Protein AF-D5A7X6-F1 (afdb_monomer_lite)

Secondary structure (DSSP, 8-state):
--HHHHTS----TTS--HHHHHHHHHHHHHT-TTS-HHHHHHHHHHHHHHHHTT--SGGGHHHHHHHHHHHHHHHHHH-HHHHHHHHHHHHHHHHTTSS-HHHHHHHHHHHHHHHHT-

InterPro domains:
  IPR019135 Polycomb protein, VEFS-Box [PF09733] (1-104)

pLDDT: mean 90.83, std 10.9, range [54.03, 98.38]

Organism: Picea sitchensis (NCBI:txid3332)

Sequence (118 aa):
MALEQVLSDRDSEDEVDDDIADFEDRRMLDDFVDVTTHEKQLMHLWNSFVRKQRVLADGHIPWACEAFSKLHGRNLSQRKALLWCWRLFMVKLWNHNLLDAATMNRCNLILENCNNNQ

Foldseek 3Di:
DDPVVVPDPDDCPPPDDLVVVLVVLLVVLVPDPPADPLLSVLVSLLVSQCVVVVVPDLQCLLVSLLVSLLVCLLVLLVDVSNVVSSLVVQVVCVVVVSYDPVSSVSSVVSSVVSNVVD

Structure (mmCIF, N/CA/C/O backbone):
data_AF-D5A7X6-F1
#
_entry.id   AF-D5A7X6-F1
#
loop_
_atom_site.group_PDB
_atom_site.id
_atom_site.type_symbol
_atom_site.label_atom_id
_atom_site.label_alt_id
_atom_site.label_comp_id
_atom_site.label_asym_id
_atom_site.label_entity_id
_atom_site.label_seq_id
_atom_site.pdbx_PDB_ins_code
_atom_site.Cartn_x
_atom_site.Cartn_y
_atom_site.Cartn_z
_atom_site.occupancy
_atom_site.B_iso_or_equiv
_atom_site.auth_seq_id
_atom_site.auth_comp_id
_atom_site.auth_asym_id
_atom_site.auth_atom_id
_atom_site.pdbx_PDB_model_num
ATOM 1 N N . MET A 1 1 ? 0.911 38.012 -14.806 1.00 60.34 1 MET A N 1
ATOM 2 C CA . MET A 1 1 ? 2.023 37.050 -14.940 1.00 60.34 1 MET A CA 1
ATOM 3 C C . MET A 1 1 ? 3.324 37.827 -14.999 1.00 60.34 1 MET A C 1
ATOM 5 O O . MET A 1 1 ? 3.363 38.838 -15.693 1.00 60.34 1 MET A O 1
ATOM 9 N N . ALA A 1 2 ? 4.329 37.441 -14.212 1.00 77.12 2 ALA A N 1
ATOM 10 C CA . ALA A 1 2 ? 5.634 38.102 -14.233 1.00 77.12 2 ALA A CA 1
ATOM 11 C C . ALA A 1 2 ? 6.360 37.780 -15.551 1.00 77.12 2 ALA A C 1
ATOM 13 O O . ALA A 1 2 ? 6.259 36.658 -16.039 1.00 77.12 2 ALA A O 1
ATOM 14 N N . LEU A 1 3 ? 7.090 38.743 -16.126 1.00 69.12 3 LEU A N 1
ATOM 15 C CA . LEU A 1 3 ? 7.789 38.578 -17.411 1.00 69.12 3 LEU A CA 1
ATOM 16 C C . LEU A 1 3 ? 8.771 37.389 -17.400 1.00 69.12 3 LEU A C 1
ATOM 18 O O . LEU A 1 3 ? 8.924 36.714 -18.409 1.00 69.12 3 LEU A O 1
ATOM 22 N N . GLU A 1 4 ? 9.365 37.086 -16.244 1.00 64.81 4 GLU A N 1
ATOM 23 C CA . GLU A 1 4 ? 10.232 35.915 -16.051 1.00 64.81 4 GLU A CA 1
ATOM 24 C C . GLU A 1 4 ? 9.503 34.571 -16.190 1.00 64.81 4 GLU A C 1
ATOM 26 O O . GLU A 1 4 ? 10.095 33.621 -16.688 1.00 64.81 4 GLU A O 1
ATOM 31 N N . GLN A 1 5 ? 8.226 34.478 -15.799 1.00 63.12 5 GLN A N 1
ATOM 32 C CA . GLN A 1 5 ? 7.446 33.240 -15.946 1.00 63.12 5 GLN A CA 1
ATOM 33 C C . GLN A 1 5 ? 7.079 32.974 -17.409 1.00 63.12 5 GLN A C 1
ATOM 35 O O . GLN A 1 5 ? 7.075 31.829 -17.834 1.00 63.12 5 GLN A O 1
ATOM 40 N N . VAL A 1 6 ? 6.834 34.033 -18.189 1.00 62.75 6 VAL A N 1
ATOM 41 C CA . VAL A 1 6 ? 6.518 33.941 -19.628 1.00 62.75 6 VAL A CA 1
ATOM 42 C C . VAL A 1 6 ? 7.750 33.558 -20.459 1.00 62.75 6 VAL A C 1
ATOM 44 O O . VAL A 1 6 ? 7.616 32.985 -21.533 1.00 62.75 6 VAL A O 1
ATOM 47 N N . LEU A 1 7 ? 8.953 33.878 -19.971 1.00 72.12 7 LEU A N 1
ATOM 48 C CA . LEU A 1 7 ? 10.225 33.534 -20.618 1.00 72.12 7 LEU A CA 1
ATOM 49 C C . LEU A 1 7 ? 10.793 32.184 -20.158 1.00 72.12 7 LEU A C 1
ATOM 51 O O . LEU A 1 7 ? 11.801 31.735 -20.704 1.00 72.12 7 LEU A O 1
ATOM 55 N N . SER A 1 8 ? 10.194 31.553 -19.145 1.00 73.69 8 SER A N 1
ATOM 56 C CA . SER A 1 8 ? 10.603 30.221 -18.719 1.00 73.69 8 SER A CA 1
ATOM 57 C C . SER A 1 8 ? 9.929 29.184 -19.612 1.00 73.69 8 SER A C 1
ATOM 59 O O . SER A 1 8 ? 8.708 29.155 -19.698 1.00 73.69 8 SER A O 1
ATOM 61 N N . ASP A 1 9 ? 10.712 28.291 -20.212 1.00 67.31 9 ASP A N 1
ATOM 62 C CA . ASP A 1 9 ? 10.230 27.145 -21.007 1.00 67.31 9 ASP A CA 1
ATOM 63 C C . ASP A 1 9 ? 9.600 26.037 -20.120 1.00 67.31 9 ASP A C 1
ATOM 65 O O . ASP A 1 9 ? 9.512 24.872 -20.502 1.00 67.31 9 ASP A O 1
ATOM 69 N N . ARG A 1 10 ? 9.237 26.378 -18.872 1.00 65.88 10 ARG A N 1
ATOM 70 C CA . ARG A 1 10 ? 8.542 25.501 -17.927 1.00 65.88 10 ARG A CA 1
ATOM 71 C C . ARG A 1 10 ? 7.046 25.653 -18.139 1.00 65.88 10 ARG A C 1
ATOM 73 O O . ARG A 1 10 ? 6.429 26.565 -17.595 1.00 65.88 10 ARG A O 1
ATOM 80 N N . ASP A 1 11 ? 6.499 24.725 -18.899 1.00 70.06 11 ASP A N 1
ATOM 81 C CA . ASP A 1 11 ? 5.064 24.528 -19.008 1.00 70.06 11 ASP A CA 1
ATOM 82 C C . ASP A 1 11 ? 4.581 23.624 -17.863 1.00 70.06 11 ASP A C 1
ATOM 84 O O . ASP A 1 11 ? 5.024 22.482 -17.736 1.00 70.06 11 ASP A O 1
ATOM 88 N N . SER A 1 12 ? 3.733 24.165 -16.987 1.00 70.81 12 SER A N 1
ATOM 89 C CA . SER A 1 12 ? 3.125 23.433 -15.870 1.00 70.81 12 SER A CA 1
ATOM 90 C C . SER A 1 12 ? 1.668 23.043 -16.138 1.00 70.81 12 SER A C 1
ATOM 92 O O . SER A 1 12 ? 1.015 22.546 -15.225 1.00 70.81 12 SER A O 1
ATOM 94 N N . GLU A 1 13 ? 1.120 23.294 -17.337 1.00 67.62 13 GLU A N 1
ATOM 95 C CA . GLU A 1 13 ? -0.287 22.988 -17.652 1.00 67.62 13 GLU A CA 1
ATOM 96 C 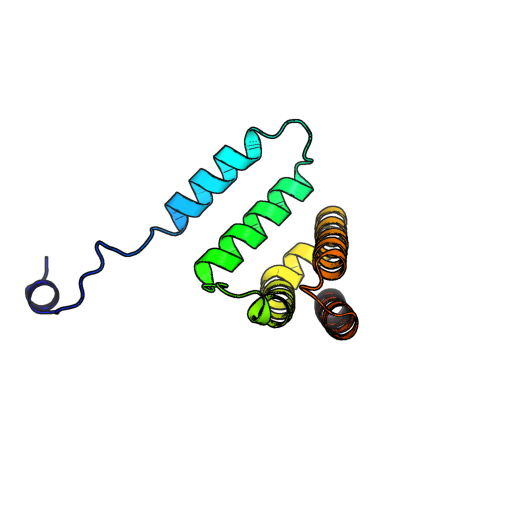C . GLU A 1 13 ? -0.581 21.477 -17.688 1.00 67.62 13 GLU A C 1
ATOM 98 O O . GLU A 1 13 ? -1.705 21.071 -17.402 1.00 67.62 13 GLU A O 1
ATOM 103 N N . ASP A 1 14 ? 0.429 20.642 -17.958 1.00 66.25 14 ASP A N 1
ATOM 104 C CA . ASP A 1 14 ? 0.315 19.174 -17.977 1.00 66.25 14 ASP A CA 1
ATOM 105 C C . ASP A 1 14 ? 0.522 18.510 -16.593 1.00 66.25 14 ASP A C 1
ATOM 107 O O . ASP A 1 14 ? 0.479 17.279 -16.473 1.00 66.25 14 ASP A O 1
ATOM 111 N N . GLU A 1 15 ? 0.767 19.282 -15.526 1.00 72.81 15 GLU A N 1
ATOM 112 C CA . GLU A 1 15 ? 0.895 18.723 -14.175 1.00 72.81 15 GLU A CA 1
ATOM 113 C C . GLU A 1 15 ? -0.480 18.327 -13.608 1.00 72.81 15 GLU A C 1
ATOM 115 O O . GLU A 1 15 ? -1.431 19.107 -13.590 1.00 72.81 15 GLU A O 1
ATOM 120 N N . VAL A 1 16 ? -0.594 17.089 -13.112 1.00 71.75 16 VAL A N 1
ATOM 121 C CA . VAL A 1 16 ? -1.813 16.614 -12.442 1.00 71.75 16 VAL A CA 1
ATOM 122 C C . VAL A 1 16 ? -1.948 17.313 -11.090 1.00 71.75 16 VAL A C 1
ATOM 124 O O . VAL A 1 16 ? -1.070 17.180 -10.238 1.00 71.75 16 VAL A O 1
ATOM 127 N N . ASP A 1 17 ? -3.072 17.996 -10.868 1.00 86.75 17 ASP A N 1
ATOM 128 C CA . ASP A 1 17 ? -3.415 18.561 -9.562 1.00 86.75 17 ASP A CA 1
ATOM 129 C C . ASP A 1 17 ? -3.708 17.427 -8.563 1.00 86.75 17 ASP A C 1
ATOM 131 O O . ASP A 1 17 ? -4.752 16.764 -8.593 1.00 86.75 17 ASP A O 1
ATOM 135 N N . ASP A 1 18 ? -2.740 17.182 -7.682 1.00 86.81 18 ASP A N 1
ATOM 136 C CA . ASP A 1 18 ? -2.796 16.115 -6.691 1.00 86.81 18 ASP A CA 1
ATOM 137 C C . ASP A 1 18 ? -3.932 16.277 -5.675 1.00 86.81 18 ASP A C 1
ATOM 139 O O . ASP A 1 18 ? -4.406 15.260 -5.157 1.00 86.81 18 ASP A O 1
ATOM 143 N N . ASP A 1 19 ? -4.368 17.508 -5.394 1.00 87.69 19 ASP A N 1
ATOM 144 C CA . ASP A 1 19 ? -5.446 17.793 -4.445 1.00 87.69 19 ASP A CA 1
ATOM 145 C C . ASP A 1 19 ? -6.808 17.491 -5.078 1.00 87.69 19 ASP A C 1
ATOM 147 O O . ASP A 1 19 ? -7.667 16.873 -4.438 1.00 87.69 19 ASP A O 1
ATOM 151 N N . ILE A 1 20 ? -6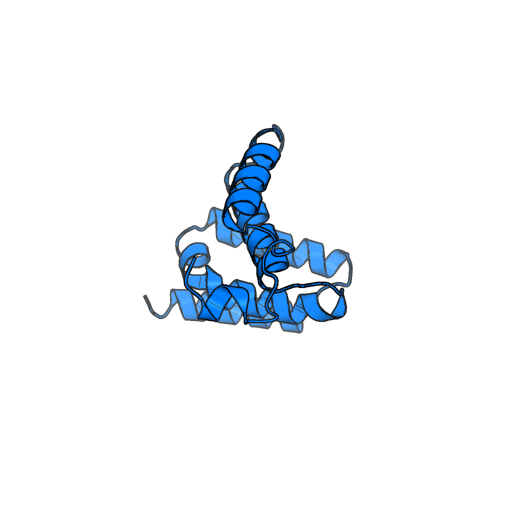.990 17.844 -6.356 1.00 90.81 20 ILE A N 1
ATOM 152 C CA . ILE A 1 20 ? -8.174 17.447 -7.134 1.00 90.81 20 ILE A CA 1
ATOM 153 C C . ILE A 1 20 ? -8.235 15.922 -7.236 1.00 90.81 20 ILE A C 1
ATOM 155 O O . ILE A 1 20 ? -9.270 15.322 -6.939 1.00 90.81 20 ILE A O 1
ATOM 159 N N . ALA A 1 21 ? -7.119 15.276 -7.571 1.00 91.62 21 ALA A N 1
ATOM 160 C CA . ALA A 1 21 ? -7.065 13.825 -7.690 1.00 91.62 21 ALA A CA 1
ATOM 161 C C . ALA A 1 21 ? -7.295 13.107 -6.343 1.00 91.62 21 ALA A C 1
ATOM 163 O O . ALA A 1 21 ? -7.907 12.038 -6.310 1.00 91.62 21 ALA A O 1
ATOM 164 N N . ASP A 1 22 ? -6.848 13.676 -5.216 1.00 93.06 22 ASP A N 1
ATOM 165 C CA . ASP A 1 22 ? -7.161 13.161 -3.875 1.00 93.06 22 ASP A CA 1
ATOM 166 C C . ASP A 1 22 ? -8.651 13.313 -3.534 1.00 93.06 22 ASP A C 1
ATOM 168 O O . ASP A 1 22 ? -9.238 12.423 -2.911 1.00 93.06 22 ASP A O 1
ATOM 172 N N . PHE A 1 23 ? -9.276 14.424 -3.933 1.00 92.19 23 PHE A N 1
ATOM 173 C CA . PHE A 1 23 ? -10.700 14.664 -3.712 1.00 92.19 23 PHE A CA 1
ATOM 174 C C . PHE A 1 23 ? -11.578 13.702 -4.520 1.00 92.19 23 PHE A C 1
ATOM 176 O O . PHE A 1 23 ? -12.511 13.104 -3.975 1.00 92.19 23 PHE A O 1
ATOM 183 N N . GLU A 1 24 ? -11.269 13.518 -5.802 1.00 94.69 24 GLU A N 1
ATOM 184 C CA . GLU A 1 24 ? -12.009 12.613 -6.682 1.00 94.69 24 GLU A CA 1
ATOM 185 C C . GLU A 1 24 ? -11.886 11.154 -6.242 1.00 94.69 24 GLU A C 1
ATOM 187 O O . GLU A 1 24 ? -12.896 10.451 -6.193 1.00 94.69 24 GLU A O 1
ATOM 192 N N . ASP A 1 25 ? -10.687 10.714 -5.848 1.00 95.19 25 ASP A N 1
ATOM 193 C CA . ASP A 1 25 ? -10.449 9.366 -5.323 1.00 95.19 25 ASP A CA 1
ATOM 194 C C . ASP A 1 25 ? -11.295 9.081 -4.073 1.00 95.19 25 ASP A C 1
AT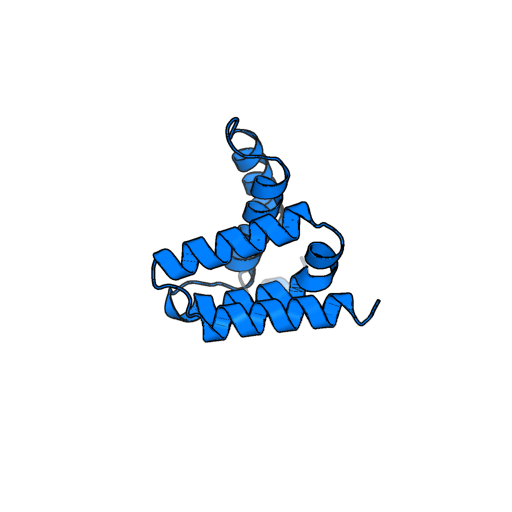OM 196 O O . ASP A 1 25 ? -11.970 8.054 -4.009 1.00 95.19 25 ASP A O 1
ATOM 200 N N . ARG A 1 26 ? -11.355 10.018 -3.113 1.00 93.75 26 ARG A N 1
ATOM 201 C CA . ARG A 1 26 ? -12.228 9.870 -1.933 1.00 93.75 26 ARG A CA 1
ATOM 202 C C . ARG A 1 26 ? -13.691 9.738 -2.319 1.00 93.75 26 ARG A C 1
ATOM 204 O O . ARG A 1 26 ? -14.372 8.860 -1.798 1.00 93.75 26 ARG A O 1
ATOM 211 N N . ARG A 1 27 ? -14.161 10.588 -3.236 1.00 94.50 27 ARG A N 1
ATOM 212 C CA . ARG A 1 27 ? -15.553 10.559 -3.692 1.00 94.50 27 ARG A CA 1
ATOM 213 C C . ARG A 1 27 ? -15.889 9.227 -4.359 1.00 94.50 27 ARG A C 1
ATOM 215 O O . ARG A 1 27 ? -16.929 8.660 -4.062 1.00 94.50 27 ARG A O 1
ATOM 222 N N . MET A 1 28 ? -15.005 8.714 -5.215 1.00 95.69 28 MET A N 1
ATOM 223 C CA . MET A 1 28 ? -15.198 7.407 -5.851 1.00 95.69 28 MET A CA 1
ATOM 224 C C . MET A 1 28 ? -15.168 6.261 -4.836 1.00 95.69 28 MET A C 1
ATOM 226 O O . MET A 1 28 ? -15.951 5.321 -4.943 1.00 95.69 28 MET A O 1
ATOM 230 N N . LEU A 1 29 ? -14.288 6.323 -3.831 1.00 96.38 29 LEU A N 1
ATOM 231 C CA . LEU A 1 29 ? -14.224 5.303 -2.786 1.00 96.38 29 LEU A CA 1
ATOM 232 C C . LEU A 1 29 ? -15.485 5.278 -1.909 1.00 96.38 29 LEU A C 1
ATOM 234 O O . LEU A 1 29 ? -15.879 4.216 -1.415 1.00 96.38 29 LEU A O 1
ATOM 238 N N . ASP A 1 30 ? -16.142 6.419 -1.715 1.00 94.94 30 ASP A N 1
ATOM 239 C CA . ASP A 1 30 ? -17.367 6.507 -0.920 1.00 94.94 30 ASP A CA 1
ATOM 240 C C . ASP A 1 30 ? -18.532 5.703 -1.523 1.00 94.94 30 ASP A C 1
ATOM 242 O O . ASP A 1 30 ? -19.320 5.149 -0.752 1.00 94.94 30 ASP A O 1
ATOM 246 N N . ASP A 1 31 ? -18.554 5.488 -2.840 1.00 96.69 31 ASP A N 1
ATOM 247 C CA . ASP A 1 31 ? -19.606 4.731 -3.534 1.00 96.69 31 ASP A CA 1
ATOM 248 C C . ASP A 1 31 ? -19.569 3.207 -3.264 1.00 96.69 31 ASP A C 1
ATOM 250 O O . ASP A 1 31 ? -20.568 2.513 -3.474 1.00 96.69 31 ASP A O 1
ATOM 254 N N . PHE A 1 32 ? -18.462 2.652 -2.747 1.00 94.62 32 PHE A N 1
ATOM 255 C CA . PHE A 1 32 ? -18.374 1.220 -2.414 1.00 94.62 32 PHE A CA 1
ATOM 256 C C . PHE A 1 32 ? -19.100 0.887 -1.102 1.00 94.62 32 PHE A C 1
ATOM 258 O O . PHE A 1 32 ? -18.622 1.198 -0.010 1.00 94.62 32 PHE A O 1
ATOM 265 N N . VAL A 1 33 ? -20.254 0.227 -1.182 1.00 94.94 33 VAL A N 1
ATOM 266 C CA . VAL A 1 33 ? -21.079 -0.119 -0.005 1.00 94.94 33 VAL A CA 1
ATOM 267 C C . VAL A 1 33 ? -20.557 -1.319 0.793 1.00 94.94 33 VAL A C 1
ATOM 269 O O . VAL A 1 33 ? -20.916 -1.493 1.956 1.00 94.94 33 VAL A O 1
ATOM 272 N N . ASP A 1 34 ? -19.715 -2.144 0.180 1.00 95.81 34 ASP A N 1
ATOM 273 C CA . ASP A 1 34 ? -19.151 -3.381 0.724 1.00 95.81 34 ASP A CA 1
ATOM 274 C C . ASP A 1 34 ? -17.745 -3.204 1.320 1.00 95.81 34 ASP A C 1
ATOM 276 O O . ASP A 1 34 ? -17.177 -4.152 1.859 1.00 95.81 34 ASP A O 1
ATOM 280 N N . VAL A 1 35 ? -17.198 -1.987 1.269 1.00 95.88 35 VAL A N 1
ATOM 281 C CA . VAL A 1 35 ? -15.871 -1.650 1.793 1.00 95.88 35 VAL A CA 1
ATOM 282 C C . VAL A 1 35 ? -16.014 -0.815 3.062 1.00 95.88 35 VAL A C 1
ATOM 284 O O . VAL A 1 35 ? -16.730 0.187 3.103 1.00 95.88 35 VAL A O 1
ATOM 287 N N . THR A 1 36 ? -15.309 -1.198 4.124 1.00 96.06 36 THR A N 1
ATOM 288 C CA . THR A 1 36 ? -15.368 -0.472 5.398 1.00 96.06 36 THR A CA 1
ATOM 289 C C . THR A 1 36 ? -14.672 0.891 5.314 1.00 96.06 36 THR A C 1
ATOM 291 O O . THR A 1 36 ? -13.755 1.102 4.523 1.00 96.06 36 THR A O 1
ATOM 294 N N . THR A 1 37 ? -15.030 1.827 6.201 1.00 95.94 37 THR A N 1
ATOM 295 C CA . THR A 1 37 ? -14.408 3.167 6.251 1.00 95.94 37 THR A CA 1
ATOM 296 C C . THR A 1 37 ? -12.882 3.119 6.411 1.00 95.94 37 THR A C 1
ATOM 298 O O . THR A 1 37 ? -12.174 3.938 5.832 1.00 95.94 37 THR A O 1
ATOM 301 N N . HIS A 1 38 ? -12.354 2.155 7.172 1.00 95.69 38 HIS A N 1
ATOM 302 C CA . HIS A 1 38 ? -10.909 2.015 7.381 1.00 95.69 38 HIS A CA 1
ATOM 303 C C . HIS A 1 38 ? -10.195 1.469 6.141 1.00 95.69 38 HIS A C 1
ATOM 305 O O . HIS A 1 38 ? -9.086 1.907 5.838 1.00 95.69 38 HIS A O 1
ATOM 311 N N . GLU A 1 39 ? -10.829 0.550 5.409 1.00 96.81 39 GLU A N 1
ATOM 312 C CA . GLU A 1 39 ? -10.306 0.050 4.137 1.00 96.81 39 GLU A CA 1
ATOM 313 C C . GLU A 1 39 ? -10.288 1.156 3.086 1.00 96.81 39 GLU A C 1
ATOM 315 O O . GLU A 1 39 ? -9.245 1.368 2.474 1.00 96.81 39 GLU A O 1
ATOM 320 N N . LYS A 1 40 ? -11.375 1.930 2.955 1.00 97.69 40 LYS A N 1
ATOM 321 C CA . LYS A 1 40 ? -11.414 3.117 2.084 1.00 97.69 40 LYS A CA 1
ATOM 322 C C . LYS A 1 40 ? -10.319 4.112 2.452 1.00 97.69 40 LYS A C 1
ATOM 324 O O . LYS A 1 40 ? -9.602 4.591 1.582 1.00 97.69 40 LYS A O 1
ATOM 329 N N . GLN A 1 41 ? -10.130 4.380 3.747 1.00 96.56 41 GLN A N 1
ATOM 330 C CA . GLN A 1 41 ? -9.067 5.272 4.201 1.00 96.56 41 GLN A CA 1
ATOM 331 C C . GLN A 1 41 ? -7.679 4.755 3.788 1.00 96.56 41 GLN A C 1
ATOM 333 O O . GLN A 1 41 ? -6.849 5.543 3.338 1.00 96.56 41 GLN A O 1
ATOM 338 N N . LEU A 1 42 ? -7.408 3.455 3.936 1.00 97.56 42 LEU A N 1
ATOM 339 C CA . LEU A 1 42 ? -6.132 2.884 3.510 1.00 97.56 42 LEU A CA 1
ATOM 340 C C . LEU A 1 42 ? -5.952 2.971 1.993 1.00 97.56 42 LEU A C 1
ATOM 342 O O . LEU A 1 42 ? -4.880 3.369 1.546 1.00 97.56 42 LEU A O 1
ATOM 346 N N . MET A 1 43 ? -6.983 2.605 1.227 1.00 97.94 43 MET A N 1
ATOM 347 C CA . MET A 1 43 ? -6.975 2.677 -0.235 1.00 97.94 43 MET A CA 1
ATOM 348 C C . MET A 1 43 ? -6.649 4.095 -0.691 1.00 97.94 43 MET A C 1
ATOM 350 O O . MET A 1 43 ? -5.719 4.274 -1.466 1.00 97.94 43 MET A O 1
ATOM 354 N N . HIS A 1 44 ? -7.318 5.095 -0.118 1.00 97.56 44 HIS A N 1
ATOM 355 C CA . HIS A 1 44 ? -7.064 6.496 -0.427 1.00 97.56 44 HIS A CA 1
ATOM 356 C C . HIS A 1 44 ? -5.612 6.908 -0.142 1.00 97.56 44 HIS A C 1
ATOM 358 O O . HIS A 1 44 ? -4.942 7.491 -0.994 1.00 97.56 44 HIS A O 1
ATOM 364 N N . LEU A 1 45 ? -5.092 6.573 1.047 1.00 97.44 45 LEU A N 1
ATOM 365 C CA . LEU A 1 45 ? -3.701 6.876 1.405 1.00 97.44 45 LEU A CA 1
ATOM 366 C C . LEU A 1 45 ? -2.715 6.220 0.431 1.00 97.44 45 LEU A C 1
ATOM 368 O O . LEU A 1 45 ? -1.746 6.855 0.017 1.00 97.44 45 LEU A O 1
ATOM 372 N N . TRP A 1 46 ? -2.955 4.959 0.064 1.00 98.06 46 TRP A N 1
ATOM 373 C CA . TRP A 1 46 ? -2.100 4.224 -0.862 1.00 98.06 46 TRP A CA 1
ATOM 374 C C . TRP A 1 46 ? -2.175 4.784 -2.288 1.00 98.06 46 TRP A C 1
ATOM 376 O O . TRP A 1 46 ? -1.132 4.998 -2.901 1.00 98.06 46 TRP A O 1
ATOM 386 N N . ASN A 1 47 ? -3.373 5.090 -2.792 1.00 96.94 47 ASN A N 1
ATOM 387 C CA . ASN A 1 47 ? -3.584 5.672 -4.119 1.00 96.94 47 ASN A CA 1
ATOM 388 C C . ASN A 1 47 ? -2.889 7.034 -4.242 1.00 96.94 47 ASN A C 1
ATOM 390 O O . ASN A 1 47 ? -2.144 7.268 -5.196 1.00 96.94 47 ASN A O 1
ATOM 394 N N . SER A 1 48 ? -3.061 7.896 -3.234 1.00 96.69 48 SER A N 1
ATOM 395 C CA . SER A 1 48 ? -2.374 9.188 -3.143 1.00 96.69 48 SER A CA 1
ATOM 396 C C . SER A 1 48 ? -0.852 9.011 -3.146 1.00 96.69 48 SER A C 1
ATOM 398 O O . SER A 1 48 ? -0.144 9.668 -3.909 1.00 96.69 48 SER A O 1
ATOM 400 N N . PHE A 1 49 ? -0.332 8.070 -2.349 1.00 97.31 49 PHE A N 1
ATOM 401 C CA . PHE A 1 49 ? 1.100 7.780 -2.281 1.00 97.31 49 PHE A CA 1
ATOM 402 C C . PHE A 1 49 ? 1.667 7.283 -3.616 1.00 97.31 49 PHE A C 1
ATOM 404 O O . PHE A 1 49 ? 2.685 7.797 -4.077 1.00 97.31 49 PHE A O 1
ATOM 411 N N . VAL A 1 50 ? 1.014 6.306 -4.250 1.00 96.81 50 VAL A N 1
ATOM 412 C CA . VAL A 1 50 ? 1.435 5.722 -5.533 1.00 96.81 50 VAL A CA 1
ATOM 413 C C . VAL A 1 50 ? 1.501 6.785 -6.623 1.00 96.81 50 VAL A C 1
ATOM 415 O O . VAL A 1 50 ? 2.481 6.818 -7.371 1.00 96.81 50 VAL A O 1
ATOM 418 N N . ARG A 1 51 ? 0.507 7.679 -6.678 1.00 95.00 51 ARG A N 1
ATOM 419 C CA . ARG A 1 51 ? 0.473 8.793 -7.631 1.00 95.00 51 ARG A CA 1
ATOM 420 C C . ARG A 1 51 ? 1.607 9.786 -7.365 1.00 95.00 51 ARG A C 1
ATOM 422 O O . ARG A 1 51 ? 2.448 9.984 -8.241 1.00 95.00 51 ARG A O 1
ATOM 429 N N . LYS A 1 52 ? 1.706 10.308 -6.137 1.00 94.19 52 LYS A N 1
ATOM 430 C CA . LYS A 1 52 ? 2.710 11.313 -5.730 1.00 94.19 52 LYS A CA 1
ATOM 431 C C . LYS A 1 52 ? 4.151 10.819 -5.868 1.00 94.19 52 LYS A C 1
ATOM 433 O O . LYS A 1 52 ? 5.039 11.580 -6.235 1.00 94.19 52 LYS A O 1
ATOM 438 N N . GLN A 1 53 ? 4.400 9.541 -5.583 1.00 95.25 53 GLN A N 1
ATOM 439 C CA . GLN A 1 53 ? 5.727 8.922 -5.698 1.00 95.25 53 GLN A CA 1
ATOM 440 C C . GLN A 1 53 ? 5.986 8.281 -7.066 1.00 95.25 53 GLN A C 1
ATOM 442 O O . GLN A 1 53 ? 7.054 7.705 -7.270 1.00 95.25 53 GLN A O 1
ATOM 447 N N . ARG A 1 54 ? 5.032 8.371 -8.005 1.00 94.19 54 ARG A N 1
ATOM 448 C CA . ARG A 1 54 ? 5.128 7.815 -9.364 1.00 94.19 54 ARG A CA 1
ATOM 449 C C . ARG A 1 54 ? 5.560 6.344 -9.349 1.00 94.19 54 ARG A C 1
ATOM 451 O O . ARG A 1 54 ? 6.515 5.935 -10.013 1.00 94.19 54 ARG A O 1
ATOM 458 N N . VAL A 1 55 ? 4.856 5.527 -8.571 1.00 96.44 55 VAL A N 1
ATOM 459 C CA . VAL A 1 55 ? 5.091 4.078 -8.500 1.00 96.44 55 VAL A CA 1
ATOM 460 C C . VAL A 1 55 ? 4.498 3.428 -9.755 1.00 96.44 55 VAL A C 1
ATOM 462 O O . VAL A 1 55 ? 3.317 3.109 -9.800 1.00 96.44 55 VAL A O 1
ATOM 465 N N . LEU A 1 56 ? 5.324 3.290 -10.799 1.00 94.75 56 LEU A N 1
ATOM 466 C CA . LEU A 1 56 ? 4.882 2.852 -12.136 1.00 94.75 56 LEU A CA 1
ATOM 467 C C . LEU A 1 56 ? 5.141 1.373 -12.469 1.00 94.75 56 LEU A C 1
ATOM 469 O O . LEU A 1 56 ? 4.617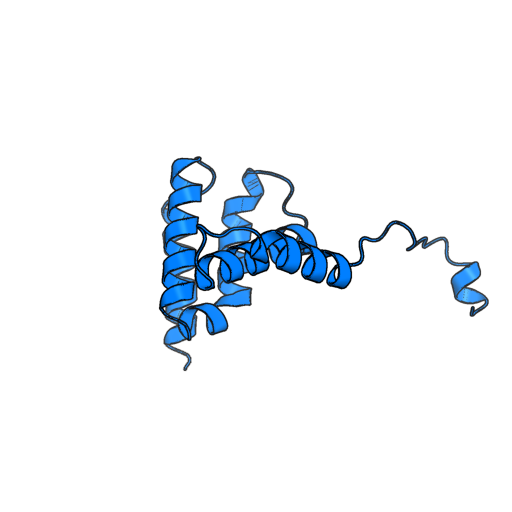 0.884 -13.464 1.00 94.75 56 LEU A O 1
ATOM 473 N N . ALA A 1 57 ? 5.973 0.673 -11.695 1.00 96.94 57 ALA A N 1
ATOM 474 C CA . ALA A 1 57 ? 6.408 -0.687 -12.007 1.00 96.94 57 ALA A CA 1
ATOM 475 C C . ALA A 1 57 ? 6.308 -1.606 -10.788 1.00 96.94 57 ALA A C 1
ATOM 477 O O . ALA A 1 57 ? 6.572 -1.177 -9.665 1.00 96.94 57 ALA A O 1
ATOM 478 N N . ASP A 1 58 ? 6.029 -2.888 -11.025 1.00 97.00 58 ASP A N 1
ATOM 479 C CA . ASP A 1 58 ? 5.926 -3.915 -9.979 1.00 97.00 58 ASP A CA 1
ATOM 480 C C . ASP A 1 58 ? 7.193 -3.995 -9.117 1.00 97.00 58 ASP A C 1
ATOM 482 O O . ASP A 1 58 ? 7.125 -4.113 -7.895 1.00 97.00 58 ASP A O 1
ATOM 486 N N . GLY A 1 59 ? 8.367 -3.822 -9.736 1.00 96.81 59 GLY A N 1
ATOM 487 C CA . GLY A 1 59 ? 9.652 -3.793 -9.031 1.00 96.81 59 GLY A CA 1
ATOM 488 C C . GLY A 1 59 ? 9.793 -2.649 -8.016 1.00 96.81 59 GLY A C 1
ATOM 489 O O . GLY 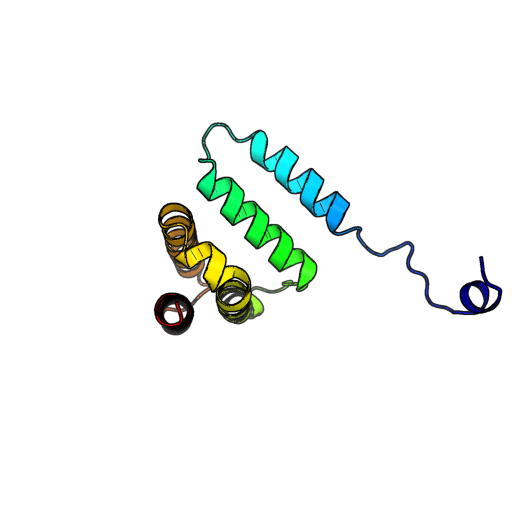A 1 59 ? 10.658 -2.712 -7.145 1.00 96.81 59 GLY A O 1
ATOM 490 N N . HIS A 1 60 ? 8.949 -1.616 -8.084 1.00 98.00 60 HIS A N 1
ATOM 491 C CA . HIS A 1 60 ? 8.930 -0.522 -7.112 1.00 98.00 60 HIS A CA 1
ATOM 492 C C . HIS A 1 60 ? 8.109 -0.853 -5.860 1.00 98.00 60 HIS A C 1
ATOM 494 O O . HIS A 1 60 ? 8.290 -0.187 -4.840 1.00 98.00 60 HIS A O 1
ATOM 500 N N . ILE A 1 61 ? 7.220 -1.854 -5.903 1.00 98.12 61 ILE A N 1
ATOM 501 C CA . ILE A 1 61 ? 6.287 -2.157 -4.808 1.00 98.12 61 ILE A CA 1
ATOM 502 C C . ILE A 1 61 ? 7.007 -2.444 -3.480 1.00 98.12 61 ILE A C 1
ATOM 504 O O . ILE A 1 61 ? 6.600 -1.859 -2.473 1.00 98.12 61 ILE A O 1
ATOM 508 N N . PRO A 1 62 ? 8.107 -3.226 -3.429 1.00 98.19 62 PRO A N 1
ATOM 509 C CA . PRO A 1 62 ? 8.824 -3.443 -2.175 1.00 98.19 62 PRO A CA 1
ATOM 510 C C . PRO A 1 62 ? 9.325 -2.143 -1.533 1.00 98.19 62 PRO A C 1
ATOM 512 O O . PRO A 1 62 ? 9.115 -1.905 -0.342 1.00 98.19 62 PRO A O 1
ATOM 515 N N . TRP A 1 63 ? 9.925 -1.259 -2.335 1.00 97.94 63 TRP A N 1
ATOM 516 C CA . TRP A 1 63 ? 10.367 0.056 -1.870 1.00 97.94 63 TRP A CA 1
ATOM 517 C C . TRP A 1 63 ? 9.182 0.929 -1.438 1.00 97.94 63 TRP A C 1
ATOM 519 O O . TRP A 1 63 ? 9.227 1.553 -0.375 1.00 97.94 63 TRP A O 1
ATOM 529 N N . ALA A 1 64 ? 8.106 0.935 -2.226 1.00 98.38 64 ALA A N 1
ATOM 530 C CA . ALA A 1 64 ? 6.902 1.710 -1.961 1.00 98.38 64 ALA A CA 1
ATOM 531 C C . ALA A 1 64 ? 6.264 1.313 -0.622 1.00 98.38 64 ALA A C 1
ATOM 533 O O . ALA A 1 64 ? 5.893 2.188 0.154 1.00 98.38 64 ALA A O 1
ATOM 534 N N . CYS A 1 65 ? 6.200 0.019 -0.292 1.00 98.31 65 CYS A N 1
ATOM 535 C CA . CYS A 1 65 ? 5.685 -0.452 0.995 1.00 98.31 65 CYS A CA 1
ATOM 536 C C . CYS A 1 65 ? 6.519 0.043 2.186 1.00 98.31 65 CYS A C 1
ATOM 538 O O . CYS A 1 65 ? 5.961 0.437 3.217 1.00 98.31 65 CYS A O 1
ATOM 540 N N . GLU A 1 66 ? 7.849 0.048 2.071 1.00 98.00 66 GLU A N 1
ATOM 541 C CA . GLU A 1 66 ? 8.727 0.574 3.121 1.00 98.00 66 GLU A CA 1
ATOM 542 C C . GLU A 1 66 ? 8.581 2.090 3.271 1.00 98.00 66 GLU A C 1
ATOM 544 O O . GLU A 1 66 ? 8.449 2.594 4.389 1.00 98.00 66 GLU A O 1
ATOM 549 N N . ALA A 1 67 ? 8.573 2.821 2.156 1.00 98.06 67 ALA A N 1
ATOM 550 C CA . ALA A 1 67 ? 8.417 4.270 2.139 1.00 98.06 67 ALA A CA 1
ATOM 551 C C . ALA A 1 67 ? 7.038 4.703 2.669 1.00 98.06 67 ALA A C 1
ATOM 553 O O . ALA A 1 67 ? 6.964 5.593 3.517 1.00 98.06 67 ALA A O 1
ATOM 554 N N . PHE A 1 68 ? 5.966 4.012 2.277 1.00 98.25 68 PHE A N 1
ATOM 555 C CA . PHE A 1 68 ? 4.616 4.221 2.801 1.00 98.25 68 PHE A CA 1
ATOM 556 C C . PHE A 1 68 ? 4.547 3.974 4.312 1.00 98.25 68 PHE A C 1
ATOM 558 O O . PHE A 1 68 ? 4.006 4.796 5.054 1.00 98.25 68 PHE A O 1
ATOM 565 N N . SER A 1 69 ? 5.154 2.880 4.790 1.00 97.44 69 SER A N 1
ATOM 566 C CA . SER A 1 69 ? 5.198 2.557 6.224 1.00 97.44 69 SER A CA 1
ATOM 567 C C . SER A 1 69 ? 5.953 3.618 7.028 1.00 97.44 69 SER A C 1
ATOM 569 O O . SER A 1 69 ? 5.558 3.922 8.149 1.00 97.44 69 SER A O 1
ATOM 571 N N . LYS A 1 70 ? 7.008 4.224 6.463 1.00 96.56 70 LYS A N 1
ATOM 572 C CA . LYS A 1 70 ? 7.732 5.343 7.093 1.00 96.56 70 LYS A CA 1
ATOM 573 C C . LYS A 1 70 ? 6.894 6.621 7.112 1.00 96.56 70 LYS A C 1
ATOM 575 O O . LYS A 1 70 ? 6.815 7.274 8.147 1.00 96.56 70 LYS A O 1
ATOM 580 N N . LEU A 1 71 ? 6.253 6.960 5.992 1.00 96.62 71 LEU A N 1
ATOM 581 C CA . LEU A 1 71 ? 5.475 8.192 5.846 1.00 96.62 71 LEU A CA 1
ATOM 582 C C . LEU A 1 71 ? 4.222 8.197 6.732 1.00 96.62 71 LEU A C 1
ATOM 584 O O . LEU A 1 71 ? 3.943 9.178 7.419 1.00 96.62 71 LEU A O 1
ATOM 588 N N . HIS A 1 72 ? 3.482 7.089 6.749 1.00 95.56 72 HIS A N 1
ATOM 589 C CA . HIS A 1 72 ? 2.212 6.974 7.469 1.00 95.56 72 HIS A CA 1
ATOM 590 C C . HIS A 1 72 ? 2.327 6.225 8.799 1.00 95.56 72 HIS A C 1
ATOM 592 O O . HIS A 1 72 ? 1.317 6.055 9.482 1.00 95.56 72 HIS A O 1
ATOM 598 N N . GLY A 1 73 ? 3.532 5.816 9.210 1.00 92.62 73 GLY A N 1
ATOM 599 C CA . GLY A 1 73 ? 3.745 4.937 10.361 1.00 92.62 73 GLY A CA 1
ATOM 600 C C . GLY A 1 73 ? 3.090 5.431 11.645 1.00 92.62 73 GLY A C 1
ATOM 601 O O . GLY A 1 73 ? 2.387 4.675 12.306 1.00 92.62 73 GLY A O 1
ATOM 602 N N . ARG A 1 74 ? 3.193 6.730 11.949 1.00 90.56 74 ARG A N 1
ATOM 603 C CA . ARG A 1 74 ? 2.532 7.321 13.125 1.00 90.56 74 ARG A CA 1
ATOM 604 C C . ARG A 1 74 ? 1.003 7.234 13.054 1.00 90.56 74 ARG A C 1
ATOM 606 O O . ARG A 1 74 ? 0.360 6.924 14.052 1.00 90.56 74 ARG A O 1
ATOM 613 N N . ASN A 1 75 ? 0.417 7.493 11.884 1.00 91.94 75 ASN A N 1
ATOM 614 C CA . ASN A 1 75 ? -1.034 7.424 11.689 1.00 91.94 75 ASN A CA 1
ATOM 615 C C . ASN A 1 75 ? -1.548 5.980 11.786 1.00 91.94 75 ASN A C 1
ATOM 617 O O . ASN A 1 75 ? -2.575 5.733 12.418 1.00 91.94 75 ASN A O 1
ATOM 621 N N . LEU A 1 76 ? -0.796 5.038 11.208 1.00 93.06 76 LEU A N 1
ATOM 622 C CA . LEU A 1 76 ? -1.082 3.608 11.263 1.00 93.06 76 LEU A CA 1
ATOM 623 C C . LEU A 1 76 ? -0.994 3.086 12.703 1.00 93.06 76 LEU A C 1
ATOM 625 O O . LEU A 1 76 ? -1.943 2.469 13.179 1.00 93.06 76 LEU A O 1
ATOM 629 N N . SER A 1 77 ? 0.083 3.389 13.433 1.00 88.94 77 SER A N 1
ATOM 630 C CA . SER A 1 77 ? 0.287 2.892 14.803 1.00 88.94 77 SER A CA 1
ATOM 631 C C . SER A 1 77 ? -0.758 3.416 15.795 1.00 88.94 77 SER A C 1
ATOM 633 O O . SER A 1 77 ? -1.175 2.687 16.693 1.00 88.94 77 SER A O 1
ATOM 635 N N . GLN A 1 78 ? -1.268 4.637 15.604 1.00 90.06 78 GLN A N 1
ATOM 636 C CA . GLN A 1 78 ? -2.327 5.199 16.453 1.00 90.06 78 GLN A CA 1
ATOM 637 C C . GLN A 1 78 ? -3.702 4.546 16.239 1.00 90.06 78 GLN A C 1
ATOM 639 O O . GLN A 1 78 ? -4.549 4.584 17.134 1.00 90.06 78 GLN A O 1
ATOM 644 N N . ARG A 1 79 ? -3.958 3.955 15.065 1.00 93.56 79 ARG A N 1
ATOM 645 C CA . ARG A 1 79 ? -5.277 3.437 14.670 1.00 93.56 79 ARG A CA 1
ATOM 646 C C . ARG A 1 79 ? -5.198 1.946 14.362 1.00 93.56 79 ARG A C 1
ATOM 648 O O . ARG A 1 79 ? -4.952 1.549 13.226 1.00 93.56 79 ARG A O 1
ATOM 655 N N . LYS A 1 80 ? -5.507 1.105 15.358 1.00 92.62 80 LYS A N 1
ATOM 656 C CA . LYS A 1 80 ? -5.427 -0.368 15.241 1.00 92.62 80 LYS A CA 1
ATOM 657 C C . LYS A 1 80 ? -6.134 -0.929 14.001 1.00 92.62 80 LYS A C 1
ATOM 659 O O . LYS A 1 80 ? -5.575 -1.792 13.336 1.00 92.62 80 LYS A O 1
ATOM 664 N N . ALA A 1 81 ? -7.334 -0.445 13.675 1.00 95.12 81 ALA A N 1
ATOM 665 C CA . ALA A 1 81 ? -8.082 -0.917 12.507 1.00 95.12 81 ALA A CA 1
ATOM 666 C C . ALA A 1 81 ? -7.361 -0.604 11.182 1.00 95.12 81 ALA A C 1
ATOM 668 O O . ALA A 1 81 ? -7.283 -1.464 10.309 1.00 95.12 81 ALA A O 1
ATOM 669 N N . LEU A 1 82 ? -6.766 0.586 11.056 1.00 95.56 82 LEU A N 1
ATOM 670 C CA . LEU A 1 82 ? -6.026 0.988 9.859 1.00 95.56 82 LEU A CA 1
ATOM 671 C C . LEU A 1 82 ? -4.703 0.218 9.725 1.00 95.56 82 LEU A C 1
ATOM 673 O O . LEU A 1 82 ? -4.356 -0.223 8.631 1.00 95.56 82 LEU A O 1
ATOM 677 N N . LEU A 1 83 ? -4.007 -0.025 10.842 1.00 95.75 83 LEU A N 1
ATOM 678 C CA . LEU A 1 83 ? -2.829 -0.898 10.884 1.00 95.75 83 LEU A CA 1
ATOM 679 C C . LEU A 1 83 ? -3.154 -2.322 10.411 1.00 95.75 83 LEU A C 1
ATOM 681 O O . LEU A 1 83 ? -2.389 -2.915 9.651 1.00 95.75 83 LEU A O 1
ATOM 685 N N . TRP A 1 84 ? -4.292 -2.872 10.841 1.00 96.50 84 TRP A N 1
ATOM 686 C CA . TRP A 1 84 ? -4.760 -4.177 10.373 1.00 96.50 84 TRP A CA 1
ATOM 687 C C . TRP A 1 84 ? -5.056 -4.180 8.876 1.00 96.50 84 TRP A C 1
ATOM 689 O O . TRP A 1 84 ? -4.615 -5.097 8.185 1.00 96.50 84 TRP A O 1
ATOM 699 N N . CYS A 1 85 ? -5.718 -3.140 8.362 1.00 97.56 85 CYS A N 1
ATOM 700 C CA . CYS A 1 85 ? -5.940 -2.990 6.924 1.00 97.56 85 CYS A CA 1
ATOM 701 C C . CYS A 1 85 ? -4.601 -2.982 6.165 1.00 97.56 85 CYS A C 1
ATOM 703 O O . CYS A 1 85 ? -4.461 -3.692 5.172 1.00 97.56 85 CYS A O 1
ATOM 705 N N . TRP A 1 86 ? -3.593 -2.247 6.656 1.00 97.75 86 TRP A N 1
ATOM 706 C CA . TRP A 1 86 ? -2.262 -2.204 6.039 1.00 97.75 86 TRP A CA 1
ATOM 707 C C . TRP A 1 86 ? -1.579 -3.577 6.012 1.00 97.75 86 TRP A C 1
ATOM 709 O O . TRP A 1 86 ? -1.034 -3.986 4.988 1.00 97.75 86 TRP A O 1
ATOM 719 N N . ARG A 1 87 ? -1.664 -4.342 7.106 1.00 96.94 87 ARG A N 1
ATOM 720 C CA . ARG A 1 87 ? -1.134 -5.714 7.157 1.00 96.94 87 ARG A CA 1
ATOM 721 C C . ARG A 1 87 ? -1.835 -6.647 6.172 1.00 96.94 87 ARG A C 1
ATOM 723 O O . ARG A 1 87 ? -1.158 -7.391 5.468 1.00 96.94 87 ARG A O 1
ATOM 730 N N . LEU A 1 88 ? -3.164 -6.588 6.084 1.00 97.44 88 LEU A N 1
ATOM 731 C CA . LEU A 1 88 ? -3.930 -7.375 5.111 1.00 97.44 88 LEU A CA 1
ATOM 732 C C . LEU A 1 88 ? -3.589 -6.984 3.671 1.00 97.44 88 LEU A C 1
ATOM 734 O O . LEU A 1 88 ? -3.493 -7.850 2.804 1.00 97.44 88 LEU A O 1
ATOM 738 N N . PHE A 1 89 ? -3.361 -5.697 3.416 1.00 97.94 89 PHE A N 1
ATOM 739 C CA . PHE A 1 89 ? -2.939 -5.221 2.107 1.00 97.94 89 PHE A CA 1
ATOM 740 C C . PHE A 1 89 ? -1.551 -5.750 1.719 1.00 97.94 89 PHE A C 1
ATOM 742 O O . PHE A 1 89 ? -1.394 -6.266 0.616 1.00 97.94 89 PHE A O 1
ATOM 749 N N . MET A 1 90 ? -0.576 -5.752 2.635 1.00 98.00 90 MET A N 1
ATOM 750 C CA . MET A 1 90 ? 0.728 -6.388 2.388 1.00 98.00 90 MET A CA 1
ATOM 751 C C . MET A 1 90 ? 0.603 -7.889 2.074 1.00 98.00 90 MET A C 1
ATOM 753 O O . MET A 1 90 ? 1.274 -8.378 1.169 1.00 98.00 90 MET A O 1
ATOM 757 N N . VAL A 1 91 ? -0.296 -8.616 2.752 1.00 98.00 91 VAL A N 1
ATOM 758 C CA . VAL A 1 91 ? -0.589 -10.026 2.424 1.00 98.00 91 VAL A CA 1
ATOM 759 C C . VAL A 1 91 ? -1.191 -10.158 1.022 1.00 98.00 91 VAL A C 1
ATOM 761 O O . VAL A 1 91 ? -0.811 -11.059 0.275 1.00 98.00 91 VAL A O 1
ATOM 764 N N . LYS A 1 92 ? -2.092 -9.248 0.619 1.00 97.69 92 LYS A N 1
ATOM 765 C CA . LYS A 1 92 ? -2.617 -9.218 -0.756 1.00 97.69 92 LYS A CA 1
ATOM 766 C C . LYS A 1 92 ? -1.494 -9.011 -1.775 1.00 97.69 92 LYS A C 1
ATOM 768 O O . LYS A 1 92 ? -1.478 -9.726 -2.770 1.00 97.69 92 LYS A O 1
ATOM 773 N N . LEU A 1 93 ? -0.547 -8.105 -1.527 1.00 98.00 93 LEU A N 1
ATOM 774 C CA . LEU A 1 93 ? 0.598 -7.878 -2.420 1.00 98.00 93 LEU A CA 1
ATOM 775 C C . LEU A 1 93 ? 1.519 -9.103 -2.513 1.00 98.00 93 LEU A C 1
ATOM 777 O O . LEU A 1 93 ? 1.929 -9.474 -3.612 1.00 98.00 93 LEU A O 1
ATOM 781 N N . TRP A 1 94 ? 1.785 -9.770 -1.388 1.00 97.69 94 TRP A N 1
ATOM 782 C CA . TRP A 1 94 ? 2.531 -11.033 -1.358 1.00 97.69 94 TRP A CA 1
ATOM 783 C C . TRP A 1 94 ? 1.846 -12.113 -2.206 1.00 97.69 94 TRP A C 1
ATOM 785 O O . TRP A 1 94 ? 2.493 -12.746 -3.035 1.00 97.69 94 TRP A O 1
ATOM 795 N N . ASN A 1 95 ? 0.522 -12.265 -2.089 1.00 97.88 95 ASN A N 1
ATOM 796 C CA . ASN A 1 95 ? -0.238 -13.237 -2.886 1.00 97.88 95 ASN A CA 1
ATOM 797 C C . ASN A 1 95 ? -0.190 -12.962 -4.402 1.00 97.88 95 ASN A C 1
ATOM 799 O O . ASN A 1 95 ? -0.400 -13.882 -5.187 1.00 97.88 95 ASN A O 1
ATOM 803 N N . HIS A 1 96 ? 0.093 -11.722 -4.812 1.00 97.31 96 HIS A N 1
ATOM 804 C CA . HIS A 1 96 ? 0.271 -11.336 -6.216 1.00 97.31 96 HIS A CA 1
ATOM 805 C C . HIS A 1 96 ? 1.744 -11.342 -6.661 1.00 97.31 96 HIS A C 1
ATOM 807 O O . HIS A 1 96 ? 2.043 -10.904 -7.766 1.00 97.31 96 HIS A O 1
ATOM 813 N N . ASN A 1 97 ? 2.666 -11.848 -5.832 1.00 97.31 97 ASN A N 1
ATOM 814 C CA . ASN A 1 97 ? 4.115 -11.842 -6.073 1.00 97.31 97 ASN A CA 1
ATOM 815 C C . ASN A 1 97 ? 4.727 -10.435 -6.228 1.00 97.31 97 ASN A C 1
ATOM 817 O O . ASN A 1 97 ? 5.793 -10.287 -6.819 1.00 97.31 97 ASN A O 1
ATOM 821 N N . LEU A 1 98 ? 4.074 -9.403 -5.682 1.00 97.69 98 LEU A N 1
ATOM 822 C CA . LEU A 1 98 ? 4.556 -8.015 -5.720 1.00 97.69 98 LEU A CA 1
ATOM 823 C C . LEU A 1 98 ? 5.394 -7.639 -4.492 1.00 97.69 98 LEU A C 1
ATOM 825 O O . LEU A 1 98 ? 6.061 -6.607 -4.473 1.00 97.69 98 LEU A O 1
ATOM 829 N N . LEU A 1 99 ? 5.336 -8.453 -3.440 1.00 97.56 99 LEU A N 1
ATOM 830 C CA . LEU A 1 99 ? 6.015 -8.203 -2.178 1.00 97.56 99 LEU A CA 1
ATOM 831 C C . LEU A 1 99 ? 6.624 -9.498 -1.660 1.00 97.56 99 LEU A C 1
ATOM 833 O O . LEU A 1 99 ? 6.011 -10.552 -1.808 1.00 97.56 99 LEU A O 1
ATOM 837 N N . ASP A 1 100 ? 7.794 -9.410 -1.021 1.00 96.38 100 ASP A N 1
ATOM 838 C CA . ASP A 1 100 ? 8.427 -10.546 -0.355 1.00 96.38 100 ASP A CA 1
ATOM 839 C C . ASP A 1 100 ? 8.313 -10.487 1.194 1.00 96.38 100 ASP A C 1
ATOM 841 O O . ASP A 1 100 ? 7.974 -9.461 1.794 1.00 96.38 100 ASP A O 1
ATOM 845 N N . ALA A 1 101 ? 8.602 -11.603 1.873 1.00 96.25 101 ALA A N 1
ATOM 846 C CA . ALA A 1 101 ? 8.400 -11.773 3.308 1.00 96.25 101 ALA A CA 1
ATOM 847 C C . ALA A 1 101 ? 9.434 -10.965 4.092 1.00 96.25 101 ALA A C 1
ATOM 849 O O . ALA A 1 101 ? 9.145 -10.452 5.174 1.00 96.25 101 ALA A O 1
ATOM 850 N N . ALA A 1 102 ? 10.629 -10.809 3.518 1.00 97.56 102 ALA A N 1
ATOM 851 C CA . ALA A 1 102 ? 11.667 -9.961 4.072 1.00 97.56 102 ALA A CA 1
ATOM 852 C C . ALA A 1 102 ? 11.204 -8.496 4.109 1.00 97.56 102 ALA A C 1
ATOM 854 O O . ALA A 1 102 ? 11.370 -7.828 5.128 1.00 97.56 102 ALA A O 1
ATOM 855 N N . THR A 1 103 ? 10.570 -8.010 3.043 1.00 97.69 103 THR A N 1
ATOM 856 C CA . THR A 1 103 ? 10.027 -6.651 2.943 1.00 97.69 103 THR A CA 1
ATOM 857 C C . THR A 1 103 ? 8.844 -6.465 3.880 1.00 97.69 103 THR A C 1
ATOM 859 O O . THR A 1 103 ? 8.827 -5.496 4.635 1.00 97.69 103 THR A O 1
ATOM 862 N N . MET A 1 104 ? 7.913 -7.425 3.939 1.00 96.94 104 MET A N 1
ATOM 863 C CA . MET A 1 104 ? 6.831 -7.407 4.932 1.00 96.94 104 MET A CA 1
ATOM 864 C C . MET A 1 104 ? 7.365 -7.282 6.363 1.00 96.94 104 MET A C 1
ATOM 866 O O . MET A 1 104 ? 6.837 -6.501 7.158 1.00 96.94 104 MET A O 1
ATOM 870 N N . ASN A 1 105 ? 8.418 -8.031 6.703 1.00 97.50 105 ASN A N 1
ATOM 871 C CA . ASN A 1 105 ? 9.041 -7.9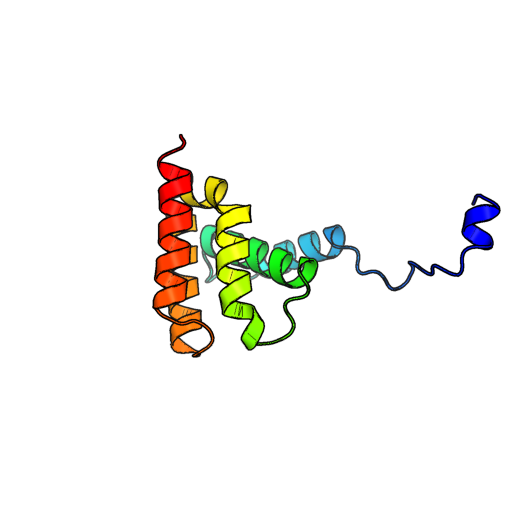48 8.019 1.00 97.50 105 ASN A CA 1
ATOM 872 C C . ASN A 1 105 ? 9.662 -6.563 8.260 1.00 97.50 105 ASN A C 1
ATOM 874 O O . ASN A 1 105 ? 9.406 -5.954 9.296 1.00 97.50 105 ASN A O 1
ATOM 878 N N . ARG A 1 106 ? 10.403 -6.015 7.285 1.00 97.94 106 ARG A N 1
ATOM 879 C CA . ARG A 1 106 ? 10.972 -4.657 7.378 1.00 97.94 106 ARG A CA 1
ATOM 880 C C . ARG A 1 106 ? 9.892 -3.593 7.590 1.00 97.94 106 ARG A C 1
ATOM 882 O O . ARG A 1 106 ? 10.054 -2.747 8.466 1.00 97.94 106 ARG A O 1
ATOM 889 N N . CYS A 1 107 ? 8.772 -3.665 6.870 1.00 97.12 107 CYS A N 1
ATOM 890 C CA . CYS A 1 107 ? 7.629 -2.771 7.073 1.00 97.12 107 CYS A CA 1
ATOM 891 C C . CYS A 1 107 ? 7.064 -2.865 8.498 1.00 97.12 107 CYS A C 1
ATOM 893 O O . CYS A 1 107 ? 6.818 -1.835 9.120 1.00 97.12 107 CYS A O 1
ATOM 895 N N . ASN A 1 108 ? 6.894 -4.071 9.050 1.00 94.69 108 ASN A N 1
ATOM 896 C CA . ASN A 1 108 ? 6.392 -4.228 10.420 1.00 94.69 108 ASN A CA 1
ATOM 897 C C . ASN A 1 108 ? 7.377 -3.690 11.468 1.00 94.69 108 ASN A C 1
ATOM 899 O O . ASN A 1 108 ? 6.944 -2.988 12.377 1.00 94.69 108 ASN A O 1
ATOM 903 N N . LEU A 1 109 ? 8.684 -3.914 11.296 1.00 95.50 109 LEU A N 1
ATOM 904 C CA . LEU A 1 109 ? 9.712 -3.339 12.173 1.00 95.50 109 LEU A CA 1
ATOM 905 C C . LEU A 1 109 ? 9.699 -1.802 12.155 1.00 95.50 109 LEU A C 1
ATOM 907 O O . LEU A 1 109 ? 9.848 -1.167 13.198 1.00 95.50 109 LEU A O 1
ATOM 911 N N . ILE A 1 110 ? 9.483 -1.184 10.988 1.00 94.88 110 ILE A N 1
ATOM 912 C CA . ILE A 1 110 ? 9.318 0.276 10.877 1.00 94.88 110 ILE A CA 1
ATOM 913 C C . ILE A 1 110 ? 8.130 0.746 11.730 1.00 94.88 110 ILE A C 1
ATOM 915 O O . ILE A 1 110 ? 8.257 1.714 12.479 1.00 94.88 110 ILE A O 1
ATOM 919 N N . LEU A 1 111 ? 6.994 0.050 11.656 1.00 92.94 111 LEU A N 1
ATOM 920 C CA . LEU A 1 111 ? 5.775 0.412 12.388 1.00 92.94 111 LEU A CA 1
ATOM 921 C C . LEU A 1 111 ? 5.915 0.208 13.904 1.00 92.94 111 LEU A C 1
ATOM 923 O O . LEU A 1 111 ? 5.417 1.027 14.679 1.00 92.94 111 LEU A O 1
ATOM 927 N N . GLU A 1 112 ? 6.617 -0.844 14.329 1.00 90.75 112 GLU A N 1
ATOM 928 C CA . GLU A 1 112 ? 6.955 -1.090 15.736 1.00 90.75 112 GLU A CA 1
ATOM 929 C C . GLU A 1 112 ? 7.848 0.018 16.298 1.00 90.75 112 GLU A C 1
ATOM 931 O O . GLU A 1 112 ? 7.557 0.565 17.362 1.00 90.75 112 GLU A O 1
ATOM 936 N N . ASN A 1 113 ? 8.870 0.434 15.549 1.00 89.94 113 ASN A N 1
ATOM 937 C CA . ASN A 1 113 ? 9.731 1.550 15.942 1.00 89.94 113 ASN A CA 1
ATOM 938 C C . ASN A 1 113 ? 8.946 2.866 16.067 1.00 89.94 113 ASN A C 1
ATOM 940 O O . ASN A 1 113 ? 9.181 3.638 16.994 1.00 89.94 113 ASN A O 1
ATOM 944 N N . CYS A 1 114 ? 7.974 3.116 15.184 1.00 84.69 114 CYS A N 1
ATOM 945 C CA . CYS A 1 114 ? 7.079 4.268 15.310 1.00 84.69 114 CYS A CA 1
ATOM 946 C C . CYS A 1 114 ? 6.183 4.204 16.557 1.00 84.69 114 CYS A C 1
ATOM 948 O O . CYS A 1 114 ? 5.813 5.253 17.074 1.00 84.69 114 CYS A O 1
ATOM 950 N N . ASN A 1 115 ? 5.833 3.005 17.031 1.00 75.88 115 ASN A N 1
ATOM 951 C CA . ASN A 1 115 ? 5.015 2.812 18.228 1.00 75.88 115 ASN A CA 1
ATOM 952 C C . ASN A 1 115 ? 5.827 2.942 19.530 1.00 75.88 115 ASN A C 1
ATOM 954 O O . ASN A 1 115 ? 5.291 3.394 20.532 1.00 75.88 115 ASN A O 1
ATOM 958 N N . ASN A 1 116 ? 7.109 2.561 19.510 1.00 72.50 116 ASN A N 1
ATOM 959 C CA . ASN A 1 116 ? 8.000 2.624 20.675 1.00 72.50 116 ASN A CA 1
ATOM 960 C C . ASN A 1 116 ? 8.564 4.032 20.940 1.00 72.50 116 ASN A C 1
ATOM 962 O O . ASN A 1 116 ? 8.975 4.325 22.058 1.00 72.50 116 ASN A O 1
ATOM 966 N N . ASN A 1 117 ? 8.589 4.902 19.927 1.00 61.41 117 ASN A N 1
ATOM 967 C CA . ASN A 1 117 ? 9.039 6.295 20.036 1.00 61.41 117 ASN A CA 1
ATOM 968 C C . ASN A 1 117 ? 7.916 7.260 20.484 1.00 61.41 117 ASN A C 1
ATOM 970 O O . ASN A 1 117 ? 7.940 8.442 20.126 1.00 61.41 117 ASN A O 1
ATOM 974 N N . GLN A 1 118 ? 6.917 6.756 21.212 1.00 54.03 118 GLN A N 1
ATOM 975 C CA . GLN A 1 118 ? 5.738 7.489 21.677 1.00 54.03 118 GLN A CA 1
ATOM 976 C C . GLN A 1 118 ? 5.609 7.389 23.196 1.00 54.03 118 GLN A C 1
ATOM 978 O O . GLN A 1 118 ? 5.225 8.419 23.794 1.00 54.03 118 GLN A O 1
#

Radius of gyration: 17.45 Å; chains: 1; bounding box: 33×52×43 Å